Protein AF-A0A4Q3VZZ0-F1 (afdb_monomer_lite)

Structure (mmCIF, N/CA/C/O backbone):
data_AF-A0A4Q3VZZ0-F1
#
_entry.id   AF-A0A4Q3VZZ0-F1
#
loop_
_atom_site.group_PDB
_atom_site.id
_atom_site.type_symbol
_atom_site.label_atom_id
_atom_site.label_alt_id
_atom_site.label_comp_id
_atom_site.label_asym_id
_atom_site.label_entity_id
_atom_site.label_seq_id
_atom_site.pdbx_PDB_ins_code
_atom_site.Cartn_x
_atom_site.Cartn_y
_atom_site.Cartn_z
_atom_site.occupancy
_atom_site.B_iso_or_equiv
_atom_site.auth_seq_id
_atom_site.auth_comp_id
_atom_site.auth_asym_id
_atom_site.auth_atom_id
_atom_site.pdbx_PDB_model_num
ATOM 1 N N . MET A 1 1 ? -22.116 15.498 2.160 1.00 47.34 1 MET A N 1
ATOM 2 C CA . MET A 1 1 ? -20.832 15.117 1.532 1.00 47.34 1 MET A CA 1
ATOM 3 C C . MET A 1 1 ? -20.451 13.768 2.110 1.00 47.34 1 MET A C 1
ATOM 5 O O . MET A 1 1 ? -20.356 13.673 3.322 1.00 47.34 1 MET A O 1
ATOM 9 N N . THR A 1 2 ? -20.361 12.716 1.300 1.00 54.03 2 THR A N 1
ATOM 10 C CA . THR A 1 2 ? -19.944 11.386 1.773 1.00 54.03 2 THR A CA 1
ATOM 11 C C . THR A 1 2 ? -18.450 11.414 2.0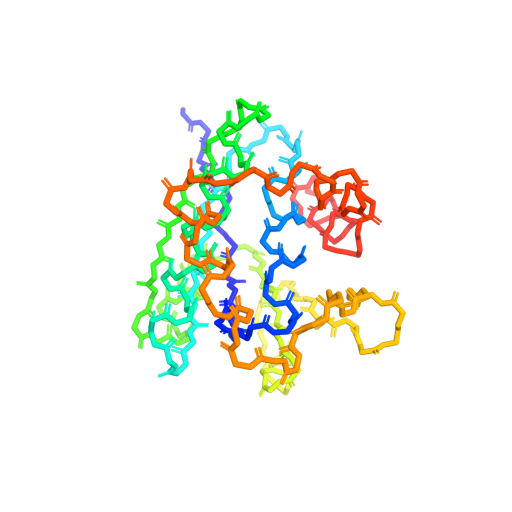77 1.00 54.03 2 THR A C 1
ATOM 13 O O . THR A 1 2 ? -17.652 11.689 1.181 1.00 54.03 2 THR A O 1
ATOM 16 N N . THR A 1 3 ? -18.081 11.187 3.333 1.00 73.56 3 THR A N 1
ATOM 17 C CA . THR A 1 3 ? -16.692 11.118 3.800 1.00 73.56 3 THR A CA 1
ATOM 18 C C . THR A 1 3 ? -15.964 9.963 3.105 1.00 73.56 3 THR A C 1
ATOM 20 O O . THR A 1 3 ? -16.547 8.892 2.928 1.00 73.56 3 THR A O 1
ATOM 23 N N . ALA A 1 4 ? -14.718 10.177 2.675 1.00 84.88 4 ALA A N 1
ATOM 24 C CA . ALA A 1 4 ? -13.894 9.119 2.092 1.00 84.88 4 ALA A CA 1
ATOM 25 C C . ALA A 1 4 ? -13.542 8.053 3.148 1.00 84.88 4 ALA A C 1
ATOM 27 O O . ALA A 1 4 ? -13.419 8.365 4.334 1.00 84.88 4 ALA A O 1
ATOM 28 N N . HIS A 1 5 ? -13.373 6.801 2.720 1.00 92.19 5 HIS A N 1
ATOM 29 C CA . HIS A 1 5 ? -12.835 5.742 3.570 1.00 92.19 5 HIS A CA 1
ATOM 30 C C . HIS A 1 5 ? -11.315 5.815 3.584 1.00 92.19 5 HIS A C 1
ATOM 32 O O . HIS A 1 5 ? -10.677 5.659 2.547 1.00 92.19 5 HIS A O 1
ATOM 38 N N . ARG A 1 6 ? -10.748 6.048 4.761 1.00 95.50 6 ARG A N 1
ATOM 39 C CA . ARG A 1 6 ? -9.322 6.025 5.028 1.00 95.50 6 ARG A CA 1
ATOM 40 C C . ARG A 1 6 ? -8.854 4.598 5.305 1.00 95.50 6 ARG A C 1
ATOM 42 O O . ARG A 1 6 ? -9.334 3.935 6.221 1.00 95.50 6 ARG A O 1
ATOM 49 N N . ILE A 1 7 ? -7.894 4.138 4.519 1.00 97.31 7 ILE A N 1
ATOM 50 C CA . ILE A 1 7 ? -7.237 2.842 4.669 1.00 97.31 7 ILE A CA 1
ATOM 51 C C . ILE A 1 7 ? -5.772 3.092 5.003 1.00 97.31 7 ILE A C 1
ATOM 53 O O . ILE A 1 7 ? -5.109 3.861 4.305 1.00 97.31 7 ILE A O 1
ATOM 57 N N . ALA A 1 8 ? -5.279 2.448 6.056 1.00 98.12 8 ALA A N 1
ATOM 58 C CA . ALA A 1 8 ? -3.862 2.444 6.393 1.00 98.12 8 ALA A CA 1
ATOM 59 C C . ALA A 1 8 ? -3.144 1.330 5.621 1.00 98.12 8 ALA A C 1
ATOM 61 O O . ALA A 1 8 ? -3.655 0.215 5.519 1.00 98.12 8 ALA A O 1
ATOM 62 N N . ILE A 1 9 ? -1.959 1.620 5.095 1.00 98.12 9 ILE A N 1
ATOM 63 C CA . ILE A 1 9 ? -1.092 0.660 4.414 1.00 98.12 9 ILE A CA 1
ATOM 64 C C . ILE A 1 9 ? 0.259 0.694 5.124 1.00 98.12 9 ILE A C 1
ATOM 66 O O . ILE A 1 9 ? 0.988 1.676 4.994 1.00 98.12 9 ILE A O 1
ATOM 70 N N . LEU A 1 10 ? 0.573 -0.345 5.898 1.00 97.75 10 LEU A N 1
ATOM 71 C CA . LEU A 1 10 ? 1.799 -0.429 6.700 1.00 97.75 10 LEU A CA 1
ATOM 72 C C . LEU A 1 10 ? 2.806 -1.364 6.027 1.00 97.75 10 LEU A C 1
ATOM 74 O O . LEU A 1 10 ? 2.479 -2.527 5.801 1.00 97.75 10 LEU A O 1
ATOM 78 N N . GLY A 1 11 ? 3.999 -0.850 5.717 1.00 95.94 11 GLY A N 1
ATOM 79 C CA . GLY A 1 11 ? 5.001 -1.530 4.881 1.00 95.94 11 GLY A CA 1
ATOM 80 C C . GLY A 1 11 ? 4.768 -1.334 3.384 1.00 95.94 11 GLY A C 1
ATOM 81 O O . GLY A 1 11 ? 5.193 -2.113 2.536 1.00 95.94 11 GLY A O 1
ATOM 82 N N . GLY A 1 12 ? 4.029 -0.279 3.036 1.00 93.69 12 GLY A N 1
ATOM 83 C CA . GLY A 1 12 ? 3.595 -0.023 1.669 1.00 93.69 12 GLY A CA 1
ATOM 84 C C . GLY A 1 12 ? 4.706 0.375 0.700 1.00 93.69 12 GLY A C 1
ATOM 85 O O . GLY A 1 12 ? 4.377 0.763 -0.414 1.00 93.69 12 GLY A O 1
ATOM 86 N N . GLY A 1 13 ? 5.976 0.352 1.109 1.00 92.88 13 GLY A N 1
ATOM 87 C CA . GLY A 1 13 ? 7.143 0.633 0.280 1.00 92.88 13 GLY A CA 1
ATOM 88 C C . GLY A 1 13 ? 7.907 -0.606 -0.181 1.00 92.88 13 GLY A C 1
ATOM 89 O O . GLY A 1 13 ? 8.899 -0.449 -0.897 1.00 92.88 13 GLY A O 1
ATOM 90 N N . ASP A 1 14 ? 7.453 -1.811 0.170 1.00 91.50 14 ASP A N 1
ATOM 91 C CA . ASP A 1 14 ? 8.020 -3.059 -0.342 1.00 91.50 14 ASP A CA 1
ATOM 92 C C . ASP A 1 14 ? 7.972 -3.082 -1.881 1.00 91.50 14 ASP A C 1
ATOM 94 O O . ASP A 1 14 ? 6.917 -2.946 -2.501 1.00 91.50 14 ASP A O 1
ATOM 98 N N . LEU A 1 15 ? 9.130 -3.230 -2.523 1.00 89.06 15 LEU A N 1
ATOM 99 C CA . LEU A 1 15 ? 9.232 -3.146 -3.982 1.00 89.06 15 LEU A CA 1
ATOM 100 C C . LEU A 1 15 ? 8.775 -4.426 -4.691 1.00 89.06 15 LEU A C 1
ATOM 102 O O . LEU A 1 15 ? 8.457 -4.368 -5.876 1.00 89.06 15 LEU A O 1
ATOM 106 N N . SER A 1 16 ? 8.735 -5.555 -3.989 1.00 86.00 16 SER A N 1
ATOM 107 C CA . SER A 1 16 ? 8.373 -6.860 -4.543 1.00 86.00 16 SER A CA 1
ATOM 108 C C . SER A 1 16 ? 6.860 -7.072 -4.527 1.00 86.00 16 SER A C 1
ATOM 110 O O . SER A 1 16 ? 6.279 -7.513 -5.518 1.00 86.00 16 SER A O 1
ATOM 112 N N . LEU A 1 17 ? 6.207 -6.725 -3.417 1.00 89.31 17 LEU A N 1
ATOM 113 C CA . LEU A 1 17 ? 4.769 -6.895 -3.194 1.00 89.31 17 LEU A CA 1
ATOM 114 C C . LEU A 1 17 ? 3.985 -5.601 -3.456 1.00 89.31 17 LEU A C 1
ATOM 116 O O . LEU A 1 17 ? 2.848 -5.639 -3.940 1.00 89.31 17 LEU A O 1
ATOM 120 N N . GLY A 1 18 ? 4.590 -4.447 -3.163 1.00 91.44 18 GLY A N 1
ATOM 121 C CA . GLY A 1 18 ? 3.955 -3.131 -3.232 1.00 91.44 18 GLY A CA 1
ATOM 122 C C . GLY A 1 18 ? 3.309 -2.801 -4.572 1.00 91.44 18 GLY A C 1
ATOM 123 O O . GLY A 1 18 ? 2.185 -2.300 -4.557 1.00 91.44 18 GLY A O 1
ATOM 124 N N . PRO A 1 19 ? 3.910 -3.125 -5.732 1.00 91.25 19 PRO A N 1
ATOM 125 C CA . PRO A 1 19 ? 3.291 -2.830 -7.019 1.00 91.25 19 PRO A CA 1
ATOM 126 C C . PRO A 1 19 ? 1.939 -3.536 -7.215 1.00 91.25 19 PRO A C 1
ATOM 128 O O . PRO A 1 19 ? 0.981 -2.921 -7.682 1.00 91.25 19 PRO A O 1
ATOM 131 N N . ALA A 1 20 ? 1.820 -4.808 -6.832 1.00 91.00 20 ALA A N 1
ATOM 132 C CA . ALA A 1 20 ? 0.574 -5.565 -6.976 1.00 91.00 20 ALA A CA 1
ATOM 133 C C . ALA A 1 20 ? -0.495 -5.130 -5.958 1.00 91.00 20 ALA A C 1
ATOM 135 O O . ALA A 1 20 ? -1.689 -5.067 -6.270 1.00 91.00 20 ALA A O 1
ATOM 136 N N . VAL A 1 21 ? -0.064 -4.744 -4.754 1.00 93.50 21 VAL A N 1
ATOM 137 C CA . VAL A 1 21 ? -0.921 -4.090 -3.755 1.00 93.50 21 VAL A CA 1
ATOM 138 C C . VAL A 1 21 ? -1.416 -2.743 -4.277 1.00 93.50 21 VAL A C 1
ATOM 140 O O . VAL A 1 21 ? -2.607 -2.454 -4.198 1.00 93.50 21 VAL A O 1
ATOM 143 N N . ALA A 1 22 ? -0.539 -1.941 -4.880 1.00 93.50 22 ALA A N 1
ATOM 144 C CA . ALA A 1 22 ? -0.888 -0.668 -5.495 1.00 93.50 22 ALA A CA 1
ATOM 145 C C . ALA A 1 22 ? -1.885 -0.854 -6.649 1.00 93.50 22 ALA A C 1
ATOM 147 O O . ALA A 1 22 ? -2.879 -0.132 -6.722 1.00 93.50 22 ALA A O 1
ATOM 148 N N . ALA A 1 23 ? -1.678 -1.852 -7.511 1.00 92.25 23 ALA A N 1
ATOM 149 C CA . ALA A 1 23 ? -2.620 -2.188 -8.574 1.00 92.25 23 ALA A CA 1
ATOM 150 C C . ALA A 1 23 ? -3.975 -2.644 -8.026 1.00 92.25 23 ALA A C 1
ATOM 152 O O . ALA A 1 23 ? -5.005 -2.174 -8.502 1.00 92.25 23 ALA A O 1
ATOM 153 N N . SE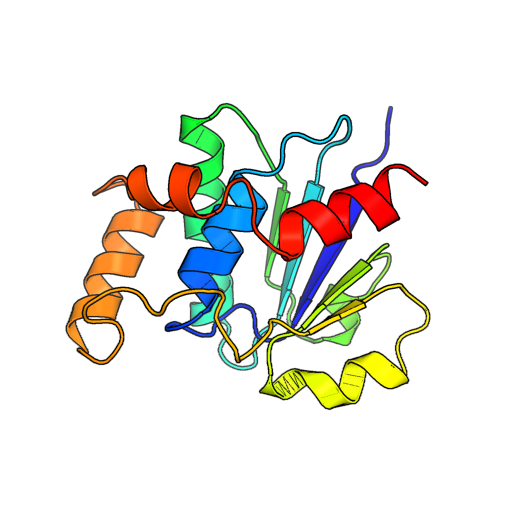R A 1 24 ? -3.982 -3.468 -6.974 1.00 93.00 24 SER A N 1
ATOM 154 C CA . SER A 1 24 ? -5.214 -3.826 -6.267 1.00 93.00 24 SER A CA 1
ATOM 155 C C . SER A 1 24 ? -5.933 -2.590 -5.753 1.00 93.00 24 SER A C 1
ATOM 157 O O . SER A 1 24 ? -7.106 -2.410 -6.038 1.00 93.00 24 SER A O 1
ATOM 159 N N . LEU A 1 25 ? -5.248 -1.710 -5.025 1.00 94.06 25 LEU A N 1
ATOM 160 C CA . LEU A 1 25 ? -5.850 -0.499 -4.469 1.00 94.06 25 LEU A CA 1
ATOM 161 C C . LEU A 1 25 ? -6.383 0.436 -5.559 1.00 94.06 25 LEU A C 1
ATOM 163 O O . LEU A 1 25 ? -7.464 1.002 -5.408 1.00 94.06 25 LEU A O 1
ATOM 167 N N . ALA A 1 26 ? -5.648 0.574 -6.664 1.00 91.94 26 ALA A N 1
ATOM 168 C CA . ALA A 1 26 ? -6.073 1.359 -7.812 1.00 91.94 26 ALA A CA 1
ATOM 169 C C . ALA A 1 26 ? -7.327 0.779 -8.475 1.00 91.94 26 ALA A C 1
ATOM 171 O O . ALA A 1 26 ? -8.204 1.551 -8.845 1.00 91.94 26 ALA A O 1
ATOM 172 N N . ALA A 1 27 ? -7.427 -0.550 -8.581 1.00 90.00 27 ALA A N 1
ATOM 173 C CA . ALA A 1 27 ? -8.543 -1.263 -9.200 1.00 90.00 27 ALA A CA 1
ATOM 174 C C . ALA A 1 27 ? -9.828 -1.295 -8.351 1.00 90.00 27 ALA A C 1
ATOM 176 O O . ALA A 1 27 ? -10.857 -1.759 -8.834 1.00 90.00 27 ALA A O 1
ATOM 177 N N . TYR A 1 28 ? -9.810 -0.811 -7.102 1.00 90.69 28 TYR A N 1
ATOM 178 C CA . TYR A 1 28 ? -10.996 -0.835 -6.243 1.00 90.69 28 TYR A CA 1
ATOM 179 C C . TYR A 1 28 ? -12.100 0.107 -6.749 1.00 90.69 28 TYR A C 1
ATOM 181 O O . TYR A 1 28 ? -11.927 1.325 -6.790 1.00 90.69 28 TYR A O 1
ATOM 189 N N . GLN A 1 29 ? -13.265 -0.462 -7.079 1.00 83.44 29 GLN A N 1
ATOM 190 C CA . GLN A 1 29 ? -14.435 0.254 -7.615 1.00 83.44 29 GLN A CA 1
ATOM 191 C C . GLN A 1 29 ? -15.613 0.334 -6.627 1.00 83.44 29 GLN A C 1
ATOM 193 O O . GLN A 1 29 ? -16.773 0.383 -7.035 1.00 83.44 29 GLN A O 1
ATOM 198 N N . GLY A 1 30 ? -15.345 0.333 -5.318 1.00 79.50 30 GLY A N 1
ATOM 199 C CA . GLY A 1 30 ? -16.400 0.520 -4.319 1.00 79.50 30 GLY A CA 1
ATOM 200 C C . GLY A 1 30 ? -17.140 1.859 -4.465 1.00 79.50 30 GLY A C 1
ATOM 201 O O . GLY A 1 30 ? -16.641 2.817 -5.052 1.00 79.50 30 GLY A O 1
ATOM 202 N N . GLU A 1 31 ? -18.339 1.951 -3.886 1.00 70.38 31 GLU A N 1
ATOM 203 C CA . GLU A 1 31 ? -19.238 3.112 -4.036 1.00 70.38 31 GLU A CA 1
ATOM 204 C C . GLU A 1 31 ? -18.680 4.424 -3.452 1.00 70.38 31 GLU A C 1
ATOM 206 O O . GLU A 1 31 ? -19.136 5.520 -3.790 1.00 70.38 31 GLU A O 1
ATOM 211 N N . ARG A 1 32 ? -17.701 4.327 -2.547 1.00 70.69 32 ARG A N 1
ATOM 212 C CA . ARG A 1 32 ? -17.133 5.453 -1.801 1.00 70.69 32 ARG A CA 1
ATOM 213 C C . ARG A 1 32 ? -15.666 5.663 -2.152 1.00 70.69 32 ARG A C 1
ATOM 215 O O . ARG A 1 32 ? -14.923 4.720 -2.401 1.00 70.69 32 ARG A O 1
ATOM 222 N N . ARG A 1 33 ? -15.244 6.929 -2.119 1.00 85.12 33 ARG A N 1
ATOM 223 C CA . ARG A 1 33 ? -13.854 7.325 -2.383 1.00 85.12 33 ARG A CA 1
ATOM 224 C C . ARG A 1 33 ? -12.922 6.778 -1.305 1.00 85.12 33 ARG A C 1
ATOM 226 O O . ARG A 1 33 ? -13.269 6.830 -0.126 1.00 85.12 33 ARG A O 1
ATOM 233 N N . LEU A 1 34 ? -11.741 6.324 -1.715 1.00 91.88 34 LEU A N 1
ATOM 234 C CA . LEU A 1 34 ? -10.679 5.911 -0.803 1.00 91.88 34 LEU A CA 1
ATOM 235 C C . LEU A 1 34 ? -9.698 7.053 -0.537 1.00 91.88 34 LEU A C 1
ATOM 237 O O . LEU A 1 34 ? -9.345 7.810 -1.443 1.00 91.88 34 LEU A O 1
ATOM 241 N N . GLN A 1 35 ? -9.228 7.115 0.700 1.00 95.31 35 GLN A N 1
ATOM 242 C CA . GLN A 1 35 ? -8.034 7.822 1.124 1.00 95.31 35 GLN A CA 1
ATOM 243 C C . GLN A 1 35 ? -7.032 6.771 1.610 1.00 95.31 35 GLN A C 1
ATOM 245 O O . GLN A 1 35 ? -7.337 5.973 2.486 1.00 95.31 35 GLN A O 1
ATOM 250 N N . LEU A 1 36 ? -5.851 6.724 1.015 1.00 97.06 36 LEU A N 1
ATOM 251 C CA . LEU A 1 36 ? -4.855 5.683 1.234 1.00 97.06 36 LEU A CA 1
ATOM 252 C C . LEU A 1 36 ? -3.656 6.300 1.950 1.00 97.06 36 LEU A C 1
ATOM 254 O O . LEU A 1 36 ? -2.964 7.144 1.377 1.00 97.06 36 LEU A O 1
ATOM 258 N N . ALA A 1 37 ? -3.435 5.906 3.200 1.00 97.88 37 ALA A N 1
ATOM 259 C CA . ALA A 1 37 ? -2.341 6.391 4.027 1.00 97.88 37 ALA A CA 1
ATOM 260 C C . ALA A 1 37 ? -1.218 5.354 4.073 1.00 97.88 37 ALA A C 1
ATOM 262 O O . ALA A 1 37 ? -1.326 4.339 4.757 1.00 97.88 37 ALA A O 1
ATOM 263 N N . PHE A 1 38 ? -0.157 5.604 3.308 1.00 98.12 38 PHE A N 1
ATOM 264 C CA . PHE A 1 38 ? 1.004 4.729 3.210 1.00 98.12 38 PHE A CA 1
ATOM 265 C C . PHE A 1 38 ? 2.027 5.080 4.281 1.00 98.12 38 PHE A C 1
ATOM 267 O O . PHE A 1 38 ? 2.472 6.221 4.357 1.00 98.12 38 PHE A O 1
ATOM 274 N N . TYR A 1 39 ? 2.455 4.088 5.048 1.00 97.88 39 TYR A N 1
ATOM 275 C CA . TYR A 1 39 ? 3.628 4.165 5.900 1.00 97.88 39 TYR A CA 1
ATOM 276 C C . TYR A 1 39 ? 4.619 3.072 5.512 1.00 97.88 39 TYR A C 1
ATOM 278 O O . TYR A 1 39 ? 4.235 1.927 5.271 1.00 97.88 39 TYR A O 1
ATOM 286 N N . ASP A 1 40 ? 5.894 3.439 5.490 1.00 96.88 40 ASP A N 1
ATOM 287 C CA . ASP A 1 40 ? 7.024 2.531 5.359 1.00 96.88 40 ASP A CA 1
ATOM 288 C C . ASP A 1 40 ? 8.246 3.167 6.048 1.00 96.88 40 ASP A C 1
ATOM 290 O O . ASP A 1 40 ? 8.406 4.392 5.959 1.00 96.88 40 ASP A O 1
ATOM 294 N N . PRO A 1 41 ? 9.119 2.396 6.727 1.00 94.62 41 PRO A N 1
ATOM 295 C CA . PRO A 1 41 ? 10.383 2.916 7.250 1.00 94.62 41 PRO A CA 1
ATOM 296 C C . PRO A 1 41 ? 11.267 3.568 6.174 1.00 94.62 41 PRO A C 1
ATOM 298 O O . PRO A 1 41 ? 12.045 4.471 6.484 1.00 94.62 41 PRO A O 1
ATOM 301 N N . ASN A 1 42 ? 11.143 3.131 4.917 1.00 91.50 42 ASN A N 1
ATOM 302 C CA . ASN A 1 42 ? 11.702 3.777 3.741 1.00 91.50 42 ASN A CA 1
ATOM 303 C C . ASN A 1 42 ? 10.643 4.680 3.062 1.00 91.50 42 ASN A C 1
ATOM 305 O O . ASN A 1 42 ? 9.841 4.201 2.249 1.00 91.50 42 ASN A O 1
ATOM 309 N N . PRO A 1 43 ? 10.650 6.002 3.317 1.00 89.06 43 PRO A N 1
ATOM 310 C CA . PRO A 1 43 ? 9.617 6.908 2.814 1.00 89.06 43 PRO A CA 1
ATOM 311 C C . PRO A 1 43 ? 9.582 7.011 1.282 1.00 89.06 43 PRO A C 1
ATOM 313 O O . PRO A 1 43 ? 8.519 7.275 0.714 1.00 89.06 43 PRO A O 1
ATOM 316 N N . ASP A 1 44 ? 10.706 6.765 0.599 1.00 91.94 44 ASP A N 1
ATOM 317 C CA . ASP A 1 44 ? 10.765 6.784 -0.865 1.00 91.94 44 ASP A CA 1
ATOM 318 C C . ASP A 1 44 ? 9.944 5.637 -1.468 1.00 91.94 44 ASP A C 1
ATOM 320 O O . ASP A 1 44 ? 9.246 5.828 -2.465 1.00 91.94 44 ASP A O 1
ATOM 324 N N . GLY A 1 45 ? 9.965 4.460 -0.830 1.00 92.88 45 GLY A N 1
ATOM 325 C CA . GLY A 1 45 ? 9.162 3.307 -1.237 1.00 92.88 45 GLY A CA 1
ATOM 326 C C . GLY A 1 45 ? 7.665 3.591 -1.116 1.00 92.88 45 GLY A C 1
ATOM 327 O O . GLY A 1 45 ? 6.915 3.404 -2.075 1.00 92.88 45 GLY A O 1
ATOM 328 N N . ALA A 1 46 ? 7.229 4.125 0.030 1.00 95.00 46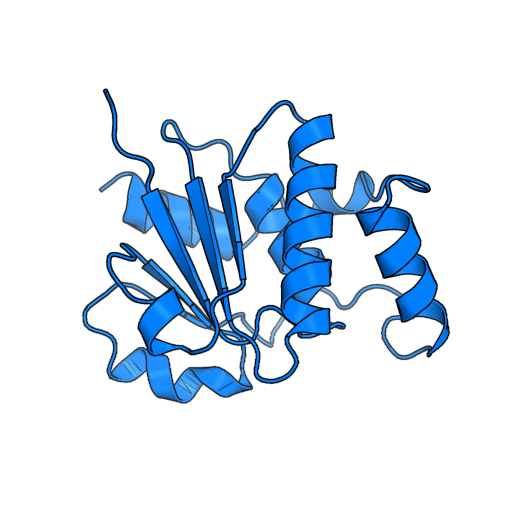 ALA A N 1
ATOM 329 C CA . ALA A 1 46 ? 5.834 4.520 0.239 1.00 95.00 46 ALA A CA 1
ATOM 330 C C . ALA A 1 46 ? 5.379 5.593 -0.768 1.00 95.00 46 ALA A C 1
ATOM 332 O O . ALA A 1 46 ? 4.286 5.508 -1.336 1.00 95.00 46 ALA A O 1
ATOM 333 N N . GLY A 1 47 ? 6.231 6.591 -1.032 1.00 94.25 47 GLY A N 1
ATOM 334 C CA . GLY A 1 47 ? 5.973 7.626 -2.034 1.00 94.25 47 GLY A CA 1
ATOM 335 C C . GLY A 1 47 ? 5.833 7.067 -3.449 1.00 94.25 47 GLY A C 1
ATOM 336 O O . GLY A 1 47 ? 4.929 7.477 -4.187 1.00 94.25 47 GLY A O 1
ATOM 337 N N . LEU A 1 48 ? 6.681 6.101 -3.804 1.00 94.50 48 LEU A N 1
ATOM 338 C CA . LEU A 1 48 ? 6.650 5.411 -5.087 1.00 94.50 48 LEU A CA 1
ATOM 339 C C . LEU A 1 48 ? 5.339 4.640 -5.278 1.00 94.50 48 LEU A C 1
ATOM 341 O O . LEU A 1 48 ? 4.661 4.852 -6.285 1.00 94.50 48 LEU A O 1
ATOM 345 N N . MET A 1 49 ? 4.926 3.826 -4.301 1.00 95.56 49 MET A N 1
ATOM 346 C CA . MET A 1 49 ? 3.675 3.060 -4.394 1.00 95.56 49 MET A CA 1
ATOM 347 C C . MET A 1 49 ? 2.445 3.963 -4.411 1.00 95.56 49 MET A C 1
ATOM 349 O O . MET A 1 49 ? 1.553 3.765 -5.237 1.00 95.56 49 MET A O 1
ATOM 353 N N . ALA A 1 50 ? 2.421 5.028 -3.603 1.00 94.69 50 ALA A N 1
ATOM 354 C CA . ALA A 1 50 ? 1.372 6.042 -3.683 1.00 94.69 50 ALA A CA 1
ATOM 355 C C . ALA A 1 50 ? 1.300 6.680 -5.086 1.00 94.69 50 ALA A C 1
ATOM 357 O O . ALA A 1 50 ? 0.211 6.927 -5.610 1.00 94.69 50 ALA A O 1
ATOM 358 N N . GLY A 1 51 ? 2.452 6.934 -5.717 1.00 93.06 51 GLY A N 1
ATOM 359 C CA . GLY A 1 51 ? 2.549 7.396 -7.103 1.00 93.06 51 GLY A CA 1
ATOM 360 C C . GLY A 1 51 ? 1.958 6.409 -8.103 1.00 93.06 51 GLY A C 1
ATOM 361 O O . GLY A 1 51 ? 1.104 6.796 -8.904 1.00 93.06 51 GLY A O 1
ATOM 362 N N . ILE A 1 52 ? 2.353 5.139 -8.012 1.00 93.44 52 ILE A N 1
ATOM 363 C CA . ILE A 1 52 ? 1.851 4.058 -8.869 1.00 93.44 52 ILE A CA 1
ATOM 364 C C . ILE A 1 52 ? 0.330 3.927 -8.738 1.00 93.44 52 ILE A C 1
ATOM 366 O O . ILE A 1 52 ? -0.352 3.910 -9.762 1.00 93.44 52 ILE A O 1
ATOM 370 N N . VAL A 1 53 ? -0.225 3.939 -7.518 1.00 94.62 53 VAL A N 1
ATOM 371 C CA . VAL A 1 53 ? -1.685 3.914 -7.310 1.00 94.62 53 VAL A CA 1
ATOM 372 C C . VAL A 1 53 ? -2.365 5.061 -8.049 1.00 94.62 53 VAL A C 1
ATOM 374 O O . VAL A 1 53 ? -3.324 4.833 -8.783 1.00 94.62 53 VAL A O 1
ATOM 377 N N . ARG A 1 54 ? -1.879 6.301 -7.886 1.00 91.75 54 ARG A N 1
ATOM 378 C CA . ARG A 1 54 ? -2.483 7.470 -8.549 1.00 91.75 54 ARG A CA 1
ATOM 379 C C . ARG A 1 54 ? -2.456 7.339 -10.070 1.00 91.75 54 ARG A C 1
ATOM 381 O O . ARG A 1 54 ? -3.429 7.714 -10.722 1.00 91.75 54 ARG A O 1
ATOM 388 N N . LYS A 1 55 ? -1.357 6.829 -10.634 1.00 91.00 55 LYS A N 1
ATOM 389 C CA . LYS A 1 55 ? -1.214 6.632 -12.082 1.00 91.00 55 LYS A CA 1
ATOM 390 C C . LYS A 1 55 ? -2.139 5.540 -12.596 1.00 91.00 55 LYS A C 1
ATOM 392 O O . LYS A 1 55 ? -2.894 5.788 -13.528 1.00 91.00 55 LYS A O 1
ATOM 397 N N . LEU A 1 56 ? -2.152 4.381 -11.949 1.00 90.44 56 LEU A N 1
ATOM 398 C CA . LEU A 1 56 ? -3.041 3.278 -12.303 1.00 90.44 56 LEU A CA 1
ATOM 399 C C . LEU A 1 56 ? -4.521 3.668 -12.188 1.00 90.44 56 LEU A C 1
ATOM 401 O O . LEU A 1 56 ? -5.295 3.443 -13.116 1.00 90.44 56 LEU A O 1
ATOM 405 N N . ALA A 1 57 ? -4.905 4.336 -11.098 1.00 89.25 57 ALA A N 1
ATOM 406 C CA . ALA A 1 57 ? -6.276 4.787 -10.881 1.00 89.25 57 ALA A CA 1
ATOM 407 C C . ALA A 1 57 ? -6.723 5.827 -11.925 1.00 89.25 57 ALA A C 1
ATOM 409 O O . ALA A 1 57 ? -7.877 5.809 -12.359 1.00 89.25 57 ALA A O 1
ATOM 410 N N . TYR A 1 58 ? -5.810 6.696 -12.383 1.00 87.88 58 TYR A N 1
ATOM 411 C CA . TYR A 1 58 ? -6.092 7.663 -13.447 1.00 87.88 58 TYR A CA 1
ATOM 412 C C . TYR A 1 58 ? -6.575 6.980 -14.735 1.00 87.88 58 TYR A C 1
ATOM 414 O O . TYR A 1 58 ? -7.560 7.439 -15.320 1.00 87.88 58 TYR A O 1
ATOM 422 N N . PHE A 1 59 ? -5.954 5.865 -15.137 1.00 82.50 59 PHE A N 1
ATOM 423 C CA . PHE A 1 59 ? -6.329 5.130 -16.354 1.00 82.50 59 PHE A CA 1
ATOM 424 C C . PHE A 1 59 ? -7.749 4.572 -16.303 1.00 82.50 59 PHE A C 1
ATOM 426 O O . PHE A 1 59 ? -8.483 4.650 -17.288 1.00 82.50 59 PHE A O 1
ATOM 433 N N . ILE A 1 60 ? -8.177 4.096 -15.135 1.00 84.56 60 ILE A N 1
ATOM 434 C CA . ILE A 1 60 ? -9.529 3.561 -14.925 1.00 84.56 60 ILE A CA 1
ATOM 435 C C . ILE A 1 60 ? -10.518 4.609 -14.400 1.00 84.56 60 ILE A C 1
ATOM 437 O O . ILE A 1 60 ? -11.635 4.281 -14.009 1.00 84.56 60 ILE A O 1
ATOM 441 N N . ARG A 1 61 ? -10.130 5.892 -14.422 1.00 85.44 61 ARG A N 1
ATOM 442 C CA . ARG A 1 61 ? -10.953 7.048 -14.027 1.00 85.44 61 ARG A CA 1
ATOM 443 C C . ARG A 1 61 ? -11.428 7.023 -12.568 1.00 85.44 61 ARG A C 1
ATOM 445 O O . ARG A 1 61 ? -12.413 7.683 -12.233 1.00 85.44 61 ARG A O 1
ATOM 452 N N . VAL A 1 62 ? -10.684 6.353 -11.693 1.00 84.00 62 VAL A N 1
ATOM 453 C CA . VAL A 1 62 ? -10.843 6.424 -10.234 1.00 84.00 62 VAL A CA 1
ATOM 454 C C . VAL A 1 62 ? -9.829 7.430 -9.676 1.00 84.00 62 VAL A C 1
ATOM 456 O O . VAL A 1 62 ? -8.766 7.661 -10.249 1.00 84.00 62 VAL A O 1
ATOM 459 N N . ARG A 1 63 ? -10.166 8.109 -8.576 1.00 82.69 63 ARG A N 1
ATOM 460 C CA . ARG A 1 63 ? -9.276 9.094 -7.939 1.00 82.69 63 ARG A CA 1
ATOM 461 C C . ARG A 1 63 ? -9.210 8.861 -6.432 1.00 82.69 63 ARG A C 1
ATOM 463 O O . ARG A 1 63 ? -9.899 9.574 -5.699 1.00 82.69 63 ARG A O 1
ATOM 470 N N . PRO A 1 64 ? -8.440 7.859 -5.970 1.00 90.06 64 PRO A N 1
ATOM 471 C CA . PRO A 1 64 ? -8.132 7.754 -4.558 1.00 90.06 64 PRO A CA 1
ATOM 472 C C . PRO A 1 64 ? -7.261 8.944 -4.148 1.00 90.06 64 PRO A C 1
ATOM 474 O O . PRO A 1 64 ? -6.401 9.405 -4.904 1.00 90.06 64 PRO A O 1
ATOM 477 N N . GLU A 1 65 ? -7.479 9.437 -2.939 1.00 93.50 65 GLU A N 1
ATOM 478 C CA . GLU A 1 65 ? -6.512 10.306 -2.284 1.00 93.50 65 GLU A CA 1
ATOM 479 C C . GLU A 1 65 ? -5.397 9.427 -1.728 1.00 93.50 65 GLU A C 1
ATOM 481 O O . GLU A 1 65 ? -5.662 8.370 -1.168 1.00 93.50 65 GLU A O 1
ATOM 486 N N . THR A 1 66 ? -4.146 9.835 -1.883 1.00 94.94 66 THR A N 1
ATOM 487 C CA . THR A 1 66 ? -3.000 9.087 -1.352 1.00 94.94 66 THR A CA 1
ATOM 488 C C . THR A 1 66 ? -2.137 10.024 -0.530 1.00 94.94 66 THR A C 1
ATOM 490 O O . THR A 1 66 ? -1.850 11.132 -0.990 1.00 94.94 66 THR A O 1
ATOM 493 N N . MET A 1 67 ? -1.665 9.566 0.619 1.00 96.06 67 MET A N 1
ATOM 494 C CA . MET A 1 67 ? -0.728 10.287 1.474 1.00 96.06 67 MET A CA 1
ATOM 495 C C . MET A 1 67 ? 0.389 9.357 1.937 1.00 96.06 67 MET A C 1
ATOM 497 O O . MET A 1 67 ? 0.190 8.147 2.026 1.00 96.06 67 MET A O 1
ATOM 501 N N . VAL A 1 68 ? 1.551 9.941 2.219 1.00 97.38 68 VAL A N 1
ATOM 502 C CA . VAL A 1 68 ? 2.681 9.252 2.845 1.00 97.38 68 VAL A CA 1
ATOM 503 C C . VAL A 1 68 ? 2.775 9.754 4.279 1.00 97.38 68 VAL A C 1
ATOM 505 O O . VAL A 1 68 ? 2.990 10.945 4.505 1.00 97.38 68 VAL A O 1
ATOM 508 N N . SER A 1 69 ? 2.565 8.853 5.224 1.00 97.62 69 SER A N 1
ATOM 509 C CA . SER A 1 69 ? 2.628 9.093 6.659 1.00 97.62 69 SER A CA 1
ATOM 510 C C . SER A 1 69 ? 4.059 8.932 7.167 1.00 97.62 69 SER A C 1
ATOM 512 O O . SER A 1 69 ? 4.836 8.130 6.650 1.00 97.62 69 SER A O 1
ATOM 514 N N . LYS A 1 70 ? 4.416 9.692 8.203 1.00 96.50 70 LYS A N 1
ATOM 515 C CA . LYS A 1 70 ? 5.747 9.680 8.830 1.00 96.50 70 LYS A CA 1
ATOM 516 C C . LYS A 1 70 ? 5.895 8.564 9.859 1.00 96.50 70 LYS A C 1
ATOM 518 O O . LYS A 1 70 ? 7.016 8.225 10.230 1.00 96.50 70 LYS A O 1
ATOM 523 N N . SER A 1 71 ? 4.778 8.015 10.330 1.00 96.88 71 SER A N 1
ATOM 524 C CA . SER A 1 71 ? 4.740 6.897 11.267 1.00 96.88 71 SER A CA 1
ATOM 525 C C . SER A 1 71 ? 3.543 5.978 11.001 1.00 96.88 71 SER A C 1
ATOM 527 O O . SER A 1 71 ? 2.595 6.357 10.302 1.00 96.88 71 SER A O 1
ATOM 529 N N . ALA A 1 72 ? 3.579 4.769 11.567 1.00 96.69 72 ALA A N 1
ATOM 530 C CA . ALA A 1 72 ? 2.464 3.827 11.491 1.00 96.69 72 ALA A CA 1
ATOM 531 C C . ALA A 1 72 ? 1.216 4.383 12.193 1.00 96.69 72 ALA A C 1
ATOM 533 O O . ALA A 1 72 ? 0.102 4.233 11.697 1.00 96.69 72 ALA A O 1
ATOM 534 N N . GLU A 1 73 ? 1.402 5.075 13.318 1.00 96.44 73 GLU A N 1
ATOM 535 C CA . GLU A 1 73 ? 0.330 5.708 14.087 1.00 96.44 73 GLU A CA 1
ATOM 536 C C . GLU A 1 73 ? -0.383 6.785 13.263 1.00 96.44 73 GLU A C 1
ATOM 538 O O . GLU A 1 73 ? -1.611 6.818 13.233 1.00 96.44 73 GLU A O 1
ATOM 543 N N . GLU A 1 74 ? 0.371 7.618 12.536 1.00 97.06 74 GLU A N 1
ATOM 544 C CA . GLU A 1 74 ? -0.202 8.622 11.633 1.00 97.06 74 GLU A CA 1
ATOM 545 C C . GLU A 1 74 ? -0.979 7.967 10.482 1.00 97.06 74 GLU A C 1
ATOM 547 O O . GLU A 1 74 ? -2.042 8.456 10.095 1.00 97.06 74 GLU A O 1
ATOM 552 N N . ALA A 1 75 ? -0.495 6.849 9.931 1.00 97.31 75 ALA A N 1
ATOM 553 C CA . ALA A 1 75 ? -1.230 6.124 8.893 1.00 97.31 75 ALA A CA 1
ATOM 554 C C . ALA A 1 75 ? -2.560 5.558 9.419 1.00 97.31 75 ALA A C 1
ATOM 556 O O . ALA A 1 75 ? -3.575 5.623 8.721 1.00 97.31 75 ALA A O 1
ATOM 557 N N . LEU A 1 76 ? -2.558 5.050 10.655 1.00 97.12 76 LEU A N 1
ATOM 558 C CA . LEU A 1 76 ? -3.713 4.456 11.332 1.00 97.12 76 LEU A CA 1
ATOM 559 C C . LEU A 1 76 ? -4.734 5.486 11.838 1.00 97.12 76 LEU A C 1
ATOM 561 O O . LEU A 1 76 ? -5.888 5.124 12.073 1.00 97.12 76 LEU A O 1
ATOM 565 N N . GLU A 1 77 ? -4.352 6.752 12.008 1.00 96.00 77 GLU A N 1
ATOM 566 C CA . GLU A 1 77 ? -5.233 7.784 12.555 1.00 96.00 77 GLU A CA 1
ATOM 567 C C . GLU A 1 77 ? -6.513 7.949 11.715 1.00 96.00 77 GLU A C 1
ATOM 569 O O . GLU A 1 77 ? -6.492 8.416 10.578 1.00 96.00 77 GLU A O 1
ATOM 574 N N . GLY A 1 78 ? -7.662 7.562 12.277 1.00 94.50 78 GLY A N 1
ATOM 575 C CA . GLY A 1 78 ? -8.954 7.621 11.586 1.00 94.50 78 GLY A CA 1
ATOM 576 C C . GLY A 1 78 ? -9.115 6.616 10.438 1.00 94.50 78 GLY A C 1
ATOM 577 O O . GLY A 1 78 ? -10.075 6.733 9.676 1.00 94.50 78 GLY A O 1
ATOM 578 N N . ALA A 1 79 ? -8.202 5.650 10.295 1.00 96.56 79 ALA A N 1
ATOM 579 C CA . ALA A 1 79 ? -8.344 4.563 9.336 1.00 96.56 79 ALA A CA 1
ATOM 580 C C . ALA A 1 79 ? -9.502 3.637 9.737 1.00 96.56 79 ALA A C 1
ATOM 582 O O . ALA A 1 79 ? -9.643 3.272 10.902 1.00 96.56 79 ALA A O 1
ATOM 583 N N . GLN A 1 80 ? -10.329 3.234 8.772 1.00 95.88 80 GLN A N 1
ATOM 584 C CA . GLN A 1 80 ? -11.383 2.238 8.992 1.00 95.88 80 GLN A CA 1
ATOM 585 C C . GLN A 1 80 ? -10.892 0.802 8.797 1.00 95.88 80 GLN A C 1
ATOM 587 O O . GLN A 1 80 ? -11.535 -0.127 9.279 1.00 95.88 80 GLN A O 1
ATOM 592 N N . ALA A 1 81 ? -9.780 0.609 8.090 1.00 96.75 81 ALA A N 1
ATOM 593 C CA . ALA A 1 81 ? -9.141 -0.689 7.932 1.00 96.75 81 ALA A CA 1
ATOM 594 C C . ALA A 1 81 ? -7.639 -0.535 7.661 1.00 96.75 81 ALA A C 1
ATOM 596 O O . ALA A 1 81 ? -7.187 0.533 7.234 1.00 96.75 81 ALA A O 1
ATOM 597 N N . ALA A 1 82 ? -6.883 -1.610 7.881 1.00 97.88 82 ALA A N 1
ATOM 598 C CA . ALA A 1 82 ? -5.450 -1.663 7.616 1.00 97.88 82 ALA A CA 1
ATOM 599 C C . ALA A 1 82 ? -5.064 -2.816 6.677 1.00 97.88 82 ALA A C 1
ATOM 601 O O . ALA A 1 82 ? -5.572 -3.933 6.779 1.00 97.88 82 ALA A O 1
ATOM 602 N N . ILE A 1 83 ? -4.125 -2.546 5.779 1.00 97.44 83 ILE A N 1
ATOM 603 C CA . ILE A 1 83 ? -3.434 -3.539 4.958 1.00 97.44 83 ILE A CA 1
ATOM 604 C C . ILE A 1 83 ? -1.996 -3.589 5.455 1.00 97.44 83 ILE A C 1
ATOM 606 O O . ILE A 1 83 ? -1.318 -2.562 5.515 1.00 97.44 83 ILE A O 1
ATOM 610 N N . LEU A 1 84 ? -1.555 -4.777 5.846 1.00 97.12 84 LEU A N 1
ATOM 611 C C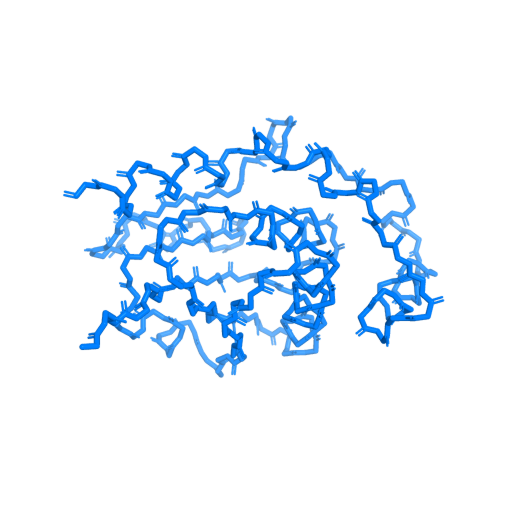A . LEU A 1 84 ? -0.281 -5.002 6.508 1.00 97.12 84 LEU A CA 1
ATOM 612 C C . LEU A 1 84 ? 0.614 -5.834 5.601 1.00 97.12 84 LEU A C 1
ATOM 614 O O . LEU A 1 84 ? 0.223 -6.913 5.149 1.00 97.12 84 LEU A O 1
ATOM 618 N N . PHE A 1 85 ? 1.819 -5.345 5.358 1.00 94.69 85 PHE A N 1
ATOM 619 C CA . PHE A 1 85 ? 2.876 -6.150 4.767 1.00 94.69 85 PHE A CA 1
ATOM 620 C C . PHE A 1 85 ? 3.472 -7.086 5.830 1.00 94.69 85 PHE A C 1
ATOM 622 O O . PHE A 1 85 ? 3.242 -6.876 7.028 1.00 94.69 85 PHE A O 1
ATOM 629 N N . PRO A 1 86 ? 4.162 -8.169 5.427 1.00 93.06 86 PRO A N 1
ATOM 630 C CA . PRO A 1 86 ? 4.568 -9.229 6.349 1.00 93.06 86 PRO A CA 1
ATOM 631 C C . PRO A 1 86 ? 5.376 -8.757 7.564 1.00 93.06 86 PRO A C 1
ATOM 633 O O . PRO A 1 86 ? 5.194 -9.269 8.666 1.00 93.06 86 PRO A O 1
ATOM 636 N N . GLU A 1 87 ? 6.225 -7.750 7.399 1.00 92.94 87 GLU A N 1
ATOM 637 C CA . GLU A 1 87 ? 7.017 -7.151 8.471 1.00 92.94 87 GLU A CA 1
ATOM 638 C C . GLU A 1 87 ? 6.164 -6.409 9.518 1.00 92.94 87 GLU A C 1
ATOM 640 O O . GLU A 1 87 ? 6.598 -6.246 10.657 1.00 92.94 87 GLU A O 1
ATOM 645 N N . PHE A 1 88 ? 4.926 -6.040 9.172 1.00 94.75 88 PHE A N 1
ATOM 646 C CA . PHE A 1 88 ? 3.925 -5.452 10.069 1.00 94.75 88 PHE A CA 1
ATOM 647 C C . PHE A 1 88 ? 2.848 -6.452 10.519 1.00 94.75 88 PHE A C 1
ATOM 649 O O . PHE A 1 88 ? 1.893 -6.061 11.192 1.00 94.75 88 PHE A O 1
ATOM 656 N N . ALA A 1 89 ? 2.977 -7.744 10.198 1.00 92.88 89 ALA A N 1
ATOM 657 C CA . ALA A 1 89 ? 1.953 -8.744 10.514 1.00 92.88 89 ALA A CA 1
ATOM 658 C C . ALA A 1 89 ? 1.622 -8.808 12.016 1.00 92.88 89 ALA A C 1
ATOM 660 O O . ALA A 1 89 ? 0.450 -8.854 12.389 1.00 92.88 89 ALA A O 1
ATOM 661 N N . ALA A 1 90 ? 2.644 -8.725 12.875 1.00 91.81 90 ALA A N 1
ATOM 662 C CA . ALA A 1 90 ? 2.481 -8.746 14.330 1.00 91.81 90 ALA A CA 1
ATOM 663 C C . ALA A 1 90 ? 1.654 -7.563 14.864 1.00 91.81 90 ALA A C 1
ATOM 665 O O . ALA A 1 90 ? 1.025 -7.672 15.913 1.00 91.81 90 ALA A O 1
ATOM 666 N N . SER A 1 91 ? 1.618 -6.436 14.144 1.00 89.94 91 SER A N 1
ATOM 667 C CA . SER A 1 91 ? 0.799 -5.287 14.533 1.00 89.94 91 SER A CA 1
ATOM 668 C C . SER A 1 91 ? -0.697 -5.586 14.423 1.00 89.94 91 SER A C 1
ATOM 670 O O . SER A 1 91 ? -1.471 -5.036 15.199 1.00 89.94 91 SER A O 1
ATOM 672 N N . GLY A 1 92 ? -1.107 -6.471 13.506 1.00 87.38 92 GLY A N 1
ATOM 673 C CA . GLY A 1 92 ? -2.515 -6.744 13.207 1.00 87.38 92 GLY A CA 1
ATOM 674 C C . GLY A 1 92 ? -3.326 -7.283 14.385 1.00 87.38 92 GLY A C 1
ATOM 675 O O . GLY A 1 92 ? -4.488 -6.918 14.531 1.00 87.38 92 GLY A O 1
ATOM 676 N N . GLU A 1 93 ? -2.720 -8.082 15.268 1.00 87.62 93 GLU A N 1
ATOM 677 C CA . GLU A 1 93 ? -3.407 -8.652 16.440 1.00 87.62 93 GLU A CA 1
ATOM 678 C C . GLU A 1 93 ? -3.835 -7.590 17.465 1.00 87.62 93 GLU A C 1
ATOM 680 O O . GLU A 1 93 ? -4.773 -7.805 18.232 1.00 87.62 93 GLU A O 1
ATOM 685 N N . ALA A 1 94 ? -3.158 -6.440 17.472 1.00 90.06 94 ALA A N 1
ATOM 686 C CA . ALA A 1 94 ? -3.394 -5.357 18.420 1.00 90.06 94 ALA A CA 1
ATOM 687 C C . ALA A 1 94 ? -4.243 -4.211 17.844 1.00 90.06 94 ALA A C 1
ATOM 689 O O . ALA A 1 94 ? -4.591 -3.283 18.579 1.00 90.06 94 ALA A O 1
ATOM 690 N N . LEU A 1 95 ? -4.565 -4.232 16.544 1.00 92.31 95 LEU A N 1
ATOM 691 C CA . LEU A 1 95 ? -5.294 -3.134 15.916 1.00 92.31 95 LEU A CA 1
ATOM 692 C C . LEU A 1 95 ? -6.780 -3.154 16.314 1.00 92.31 95 LEU A C 1
ATOM 694 O O . LEU A 1 95 ? -7.449 -4.175 16.166 1.00 92.31 95 LEU A O 1
ATOM 698 N N . PRO A 1 96 ? -7.356 -2.010 16.732 1.00 92.88 96 PRO A N 1
ATOM 699 C CA . PRO A 1 96 ? -8.784 -1.900 17.039 1.00 92.88 96 PRO A CA 1
ATOM 700 C C . PRO A 1 96 ? -9.659 -1.791 15.775 1.00 92.88 96 PRO A C 1
ATOM 702 O O . PRO A 1 96 ? -10.837 -1.445 15.864 1.00 92.88 96 PRO A O 1
ATOM 705 N N . ILE A 1 97 ? -9.083 -2.037 14.597 1.00 95.38 97 ILE A N 1
ATOM 706 C CA . ILE A 1 97 ? -9.732 -1.936 13.290 1.00 95.38 97 ILE A CA 1
ATOM 707 C C . ILE A 1 97 ? -9.489 -3.221 12.495 1.00 95.38 97 ILE A C 1
ATOM 709 O O . ILE A 1 97 ? -8.464 -3.874 12.697 1.00 95.38 97 ILE A O 1
ATOM 713 N N . PRO A 1 98 ? -10.389 -3.587 11.566 1.00 97.12 98 PRO A N 1
ATOM 714 C CA . PRO A 1 98 ? -10.158 -4.714 10.677 1.00 97.12 98 PRO A CA 1
ATOM 715 C C . PRO A 1 98 ? -8.833 -4.572 9.927 1.00 97.12 98 PRO A C 1
ATOM 717 O O . PRO A 1 98 ? -8.554 -3.527 9.334 1.00 97.12 98 PRO A O 1
ATOM 720 N N . SER A 1 99 ? -8.051 -5.645 9.890 1.00 96.88 99 SER A N 1
ATOM 721 C CA . SER A 1 99 ? -6.816 -5.696 9.116 1.00 96.88 99 SER A CA 1
ATOM 722 C C . SER A 1 99 ? -6.702 -6.966 8.283 1.00 96.88 99 SER A C 1
ATOM 724 O O . SER A 1 99 ? -7.277 -8.003 8.620 1.00 96.88 99 SER A O 1
ATOM 726 N N . ILE A 1 100 ? -5.928 -6.884 7.205 1.00 95.62 100 ILE A N 1
ATOM 727 C CA . ILE A 1 100 ? -5.462 -8.033 6.429 1.00 95.62 100 ILE A CA 1
ATOM 728 C C . ILE A 1 100 ? -3.940 -7.983 6.333 1.00 95.62 100 ILE A C 1
ATOM 730 O O . ILE A 1 100 ? -3.373 -6.930 6.048 1.00 95.62 100 ILE A O 1
ATOM 734 N N . VAL A 1 101 ? -3.289 -9.120 6.565 1.00 95.44 101 VAL A N 1
ATOM 735 C CA . VAL A 1 101 ? -1.876 -9.309 6.225 1.00 95.44 101 VAL A CA 1
ATOM 736 C C . VAL A 1 101 ? -1.817 -9.823 4.794 1.00 95.44 101 VAL A C 1
ATOM 738 O O . VAL A 1 101 ? -2.569 -10.736 4.446 1.00 95.44 101 VAL A O 1
ATOM 741 N N . ILE A 1 102 ? -0.966 -9.228 3.960 1.00 90.69 102 ILE A N 1
ATOM 742 C CA . ILE A 1 102 ? -0.773 -9.689 2.585 1.00 90.69 102 ILE A CA 1
ATOM 743 C C . ILE A 1 102 ? -0.290 -11.145 2.637 1.00 90.69 102 ILE A C 1
ATOM 745 O O . ILE A 1 102 ? 0.726 -11.414 3.288 1.00 90.69 102 ILE A O 1
ATOM 749 N N . PRO A 1 103 ? -1.021 -12.088 2.011 1.00 78.19 103 PRO A N 1
ATOM 750 C CA . PRO A 1 103 ? -0.634 -13.487 2.048 1.00 78.19 103 PRO A CA 1
ATOM 751 C C . PRO A 1 103 ? 0.745 -13.666 1.408 1.00 78.19 103 PRO A C 1
ATOM 753 O O . PRO A 1 103 ? 1.099 -12.987 0.451 1.00 78.19 103 PRO A O 1
ATOM 756 N N . GLN A 1 104 ? 1.554 -14.568 1.958 1.00 70.25 104 GLN A N 1
ATOM 757 C CA . GLN A 1 104 ? 2.821 -14.953 1.326 1.00 70.25 104 GLN A CA 1
ATOM 758 C C . GLN A 1 104 ? 2.639 -16.146 0.378 1.00 70.25 104 GLN A C 1
ATOM 760 O O . GLN A 1 104 ? 3.521 -16.447 -0.425 1.00 70.25 104 GLN A O 1
ATOM 765 N N . ASP A 1 105 ? 1.489 -16.818 0.444 1.00 73.56 105 ASP A N 1
ATOM 766 C CA . ASP A 1 105 ? 1.137 -17.986 -0.346 1.00 73.56 105 ASP A CA 1
ATOM 767 C C . ASP A 1 105 ? 0.147 -17.636 -1.468 1.00 73.56 105 ASP A C 1
ATOM 769 O O . ASP A 1 105 ? -1.068 -17.582 -1.305 1.00 73.56 105 ASP A O 1
ATOM 773 N N . GLY A 1 106 ? 0.689 -17.429 -2.669 1.00 68.56 106 GLY A N 1
ATOM 774 C CA . GLY A 1 106 ? -0.094 -17.416 -3.908 1.00 68.56 106 GLY A CA 1
ATOM 775 C C . GLY A 1 106 ? -0.643 -16.059 -4.355 1.00 68.56 106 GLY A C 1
ATOM 776 O O . GLY A 1 106 ? -1.118 -15.968 -5.487 1.00 68.56 106 GLY A O 1
ATOM 777 N N . TRP A 1 107 ? -0.545 -14.997 -3.548 1.00 81.88 107 TRP A N 1
ATOM 778 C CA . TRP A 1 107 ? -0.828 -13.629 -3.998 1.00 81.88 107 TRP A CA 1
ATOM 779 C C . TRP A 1 107 ? -0.138 -12.567 -3.116 1.00 81.88 107 TRP A C 1
ATOM 781 O O . TRP A 1 107 ? -0.260 -12.666 -1.906 1.00 81.88 107 TRP A O 1
ATOM 791 N N . PRO A 1 108 ? 0.474 -11.507 -3.674 1.00 77.56 108 PRO A N 1
ATOM 792 C CA . PRO A 1 108 ? 0.639 -11.270 -5.100 1.00 77.56 108 PRO A CA 1
ATOM 793 C C . PRO A 1 108 ? 1.681 -12.213 -5.700 1.00 77.56 108 PRO A C 1
ATOM 795 O 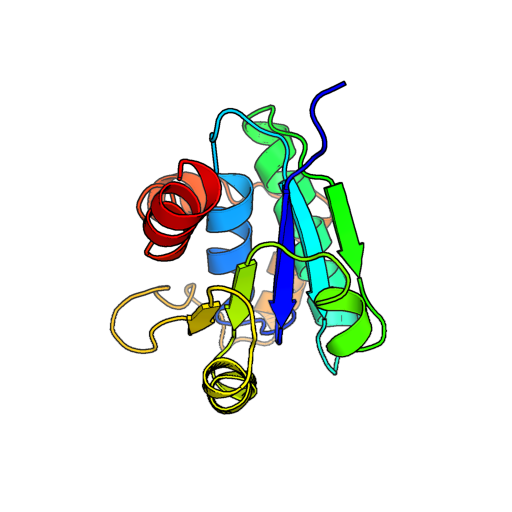O . PRO A 1 108 ? 2.623 -12.629 -5.033 1.00 77.56 108 PRO A O 1
ATOM 798 N N . THR A 1 109 ? 1.513 -12.560 -6.977 1.00 73.62 109 THR A N 1
ATOM 799 C CA . THR A 1 109 ? 2.613 -13.192 -7.716 1.00 73.62 109 THR A CA 1
ATOM 800 C C . THR A 1 109 ? 3.713 -12.139 -7.860 1.00 73.62 109 THR A C 1
ATOM 802 O O . THR A 1 109 ? 3.409 -11.058 -8.374 1.00 73.62 109 THR A O 1
ATOM 805 N N . PRO A 1 110 ? 4.952 -12.394 -7.394 1.00 70.25 110 PRO A N 1
ATOM 806 C CA . PRO A 1 110 ? 6.047 -11.452 -7.581 1.00 70.25 110 PRO A CA 1
ATOM 807 C C . PRO A 1 110 ? 6.188 -11.098 -9.060 1.00 70.25 110 PRO A C 1
ATOM 809 O O . PRO A 1 110 ? 6.104 -11.974 -9.927 1.00 70.25 110 PRO A O 1
ATOM 812 N N . LEU A 1 111 ? 6.372 -9.813 -9.355 1.00 76.81 111 LEU A N 1
ATOM 813 C CA . LEU A 1 111 ? 6.510 -9.375 -10.737 1.00 76.81 111 LEU A CA 1
ATOM 814 C C . LEU A 1 111 ? 7.817 -9.917 -11.330 1.00 76.81 111 LEU A C 1
ATOM 816 O O . LEU A 1 111 ? 8.850 -9.889 -10.655 1.00 76.81 111 LEU A O 1
ATOM 820 N N . PRO A 1 112 ? 7.814 -10.383 -12.591 1.00 74.38 112 PRO A N 1
ATOM 821 C CA . PRO A 1 112 ? 9.032 -10.837 -13.244 1.00 74.38 112 PRO A CA 1
ATOM 822 C C . PRO A 1 112 ? 10.128 -9.769 -13.176 1.00 74.38 112 PRO A C 1
ATOM 824 O O . PRO A 1 112 ? 9.925 -8.631 -13.594 1.00 74.38 112 PRO A O 1
ATOM 827 N N . GLY A 1 113 ? 11.294 -10.148 -12.654 1.00 76.81 113 GLY A N 1
ATOM 828 C CA . GLY A 1 113 ? 12.427 -9.238 -12.511 1.00 76.81 113 GLY A CA 1
ATOM 829 C C . GLY A 1 113 ? 12.403 -8.365 -11.257 1.00 76.81 113 GLY A C 1
ATOM 830 O O . GLY A 1 113 ? 13.279 -7.521 -11.145 1.00 76.81 113 GLY A O 1
ATOM 831 N N . SER A 1 114 ? 11.490 -8.573 -10.297 1.00 77.81 114 SER A N 1
ATOM 832 C CA . SER A 1 114 ? 11.486 -7.836 -9.017 1.00 77.81 114 SER A CA 1
ATOM 833 C C . SER A 1 114 ? 12.809 -7.914 -8.245 1.00 77.81 114 SER A C 1
ATOM 835 O O . SER A 1 114 ? 13.140 -7.003 -7.488 1.00 77.81 114 SER A O 1
ATOM 837 N N . ASP A 1 115 ? 13.577 -8.981 -8.470 1.00 76.00 115 ASP A N 1
ATOM 838 C CA . ASP A 1 115 ? 14.883 -9.217 -7.847 1.00 76.00 115 ASP A CA 1
ATOM 839 C C . ASP A 1 115 ? 16.031 -8.465 -8.556 1.00 76.00 115 ASP A C 1
ATOM 841 O O . ASP A 1 115 ? 17.153 -8.405 -8.048 1.00 76.00 115 ASP A O 1
ATOM 845 N N . ASP A 1 116 ? 15.774 -7.885 -9.733 1.00 82.19 116 ASP A N 1
ATOM 846 C CA . ASP A 1 116 ? 16.751 -7.138 -10.523 1.00 82.19 116 ASP A CA 1
ATOM 847 C C . ASP A 1 116 ? 16.790 -5.659 -10.079 1.00 82.19 116 ASP A C 1
ATOM 849 O O . ASP A 1 116 ? 15.750 -4.998 -10.013 1.00 82.19 116 ASP A O 1
ATOM 853 N N . PRO A 1 117 ? 17.974 -5.065 -9.823 1.00 79.56 117 PRO A N 1
ATOM 854 C CA . PRO A 1 117 ? 18.094 -3.640 -9.506 1.00 79.56 117 PRO A CA 1
ATOM 855 C C . PRO A 1 117 ? 17.426 -2.704 -10.525 1.00 79.56 117 PRO A C 1
ATOM 857 O O . PRO A 1 117 ? 16.965 -1.619 -10.157 1.00 79.56 117 PRO A O 1
ATOM 860 N N . SER A 1 118 ? 17.357 -3.115 -11.794 1.00 84.88 118 SER A N 1
ATOM 861 C CA . SER A 1 118 ? 16.723 -2.361 -12.871 1.00 84.88 118 SER A CA 1
ATOM 862 C C . SER A 1 118 ? 15.210 -2.222 -12.707 1.00 84.88 118 SER A C 1
ATOM 864 O O . SER A 1 118 ? 14.626 -1.250 -13.192 1.00 84.88 118 SER A O 1
ATOM 866 N N . PHE A 1 119 ? 14.581 -3.115 -11.940 1.00 86.56 119 PHE A N 1
ATOM 867 C CA . PHE A 1 119 ? 13.156 -3.064 -11.643 1.00 86.56 119 PHE A CA 1
ATOM 868 C C . PHE A 1 119 ? 12.750 -1.760 -10.957 1.00 86.56 119 PHE A C 1
ATOM 870 O O . PHE A 1 119 ? 11.684 -1.212 -11.221 1.00 86.56 119 PHE A O 1
ATOM 877 N N . ARG A 1 120 ? 13.647 -1.167 -10.162 1.00 85.12 120 ARG A N 1
ATOM 878 C CA . ARG A 1 120 ? 13.426 0.155 -9.555 1.00 85.12 120 ARG A CA 1
ATOM 879 C C . ARG A 1 120 ? 13.192 1.241 -10.603 1.00 85.12 120 ARG A C 1
ATOM 881 O O . ARG A 1 120 ? 12.336 2.101 -10.409 1.00 85.12 120 ARG A O 1
ATOM 888 N N . PHE A 1 121 ? 13.914 1.195 -11.725 1.00 88.75 121 PHE A N 1
ATOM 889 C CA . PHE A 1 121 ? 13.685 2.126 -12.831 1.00 88.75 121 PHE A CA 1
ATOM 890 C C . PHE A 1 121 ? 12.340 1.866 -13.503 1.00 88.75 121 PHE A C 1
ATOM 892 O O . PHE A 1 121 ? 11.659 2.819 -13.871 1.00 88.75 121 PHE A O 1
ATOM 899 N N . GLN A 1 122 ? 11.920 0.604 -13.610 1.00 89.31 122 GLN A N 1
ATOM 900 C CA . GLN A 1 122 ? 10.600 0.264 -14.134 1.00 89.31 122 GLN A CA 1
ATOM 901 C C . GLN A 1 122 ? 9.479 0.849 -13.262 1.00 89.31 122 GLN A C 1
ATOM 903 O O . GLN A 1 122 ? 8.568 1.497 -13.779 1.00 89.31 122 GLN A O 1
ATOM 908 N N . LEU A 1 123 ? 9.590 0.711 -11.939 1.00 89.56 123 LEU A N 1
ATOM 909 C CA . LEU A 1 123 ? 8.644 1.303 -10.992 1.00 89.56 123 LEU A CA 1
ATOM 910 C C . LEU A 1 123 ? 8.591 2.832 -11.105 1.00 89.56 123 LEU A C 1
ATOM 912 O O . LEU A 1 123 ? 7.506 3.412 -11.084 1.00 89.56 123 LEU A O 1
ATOM 916 N N . LEU A 1 124 ? 9.744 3.492 -11.266 1.00 88.69 124 LEU A N 1
ATOM 917 C CA . LEU A 1 124 ? 9.809 4.941 -11.483 1.00 88.69 124 LEU A CA 1
ATOM 918 C C . LEU A 1 124 ? 9.121 5.356 -12.787 1.00 88.69 124 LEU A C 1
ATOM 920 O O . LEU A 1 124 ? 8.339 6.306 -12.785 1.00 88.69 124 LEU A O 1
ATOM 924 N N . ARG A 1 125 ? 9.351 4.622 -13.883 1.00 89.69 125 ARG A N 1
ATOM 925 C CA . ARG A 1 125 ? 8.683 4.873 -15.169 1.00 89.69 125 ARG A CA 1
ATOM 926 C C . ARG A 1 125 ? 7.167 4.759 -15.034 1.00 89.69 125 ARG A C 1
ATOM 928 O O . ARG A 1 125 ? 6.449 5.640 -15.507 1.00 89.69 125 ARG A O 1
ATOM 935 N N . TRP A 1 126 ? 6.676 3.747 -14.319 1.00 90.50 126 TRP A N 1
ATOM 936 C CA . TRP A 1 126 ? 5.250 3.608 -14.012 1.00 90.50 126 TRP A CA 1
ATOM 937 C C . TRP A 1 126 ? 4.717 4.760 -13.153 1.00 90.50 126 TRP A C 1
ATOM 939 O O . TRP A 1 126 ? 3.694 5.358 -13.486 1.00 90.50 126 TRP A O 1
ATOM 949 N N . ALA A 1 127 ? 5.422 5.127 -12.081 1.00 87.06 127 ALA A N 1
ATOM 950 C CA . ALA A 1 127 ? 5.025 6.216 -11.188 1.00 87.06 127 ALA A CA 1
ATOM 951 C C . ALA A 1 127 ? 5.032 7.596 -11.872 1.00 87.06 127 ALA A C 1
ATOM 953 O O . ALA A 1 127 ? 4.215 8.457 -11.535 1.00 87.06 127 ALA A O 1
ATOM 954 N N . ASN A 1 128 ? 5.909 7.803 -12.856 1.00 87.56 128 ASN A N 1
ATOM 955 C CA . ASN A 1 128 ? 5.964 9.018 -13.668 1.00 87.56 128 ASN A CA 1
ATOM 956 C C . ASN A 1 128 ? 4.931 9.013 -14.807 1.00 87.56 128 ASN A C 1
ATOM 958 O O . ASN A 1 128 ? 4.496 10.081 -15.247 1.00 87.56 128 ASN A O 1
ATOM 962 N N . GLY A 1 129 ? 4.442 7.838 -15.213 1.00 83.62 129 GLY A N 1
ATOM 963 C CA . GLY A 1 129 ? 3.564 7.663 -16.374 1.00 83.62 129 GLY A CA 1
ATOM 964 C C . GLY A 1 129 ? 4.323 7.623 -17.703 1.00 83.62 129 GLY A C 1
ATOM 965 O O . GLY A 1 129 ? 3.758 7.957 -18.737 1.00 83.62 129 GLY A O 1
ATOM 966 N N . GLU A 1 130 ? 5.603 7.255 -17.672 1.00 87.06 130 GLU A N 1
ATOM 967 C CA . GLU A 1 130 ? 6.423 6.984 -18.861 1.00 87.06 130 GLU A CA 1
ATOM 968 C C . GLU A 1 130 ? 6.120 5.599 -19.458 1.00 87.06 130 GLU A C 1
ATOM 970 O O . GLU A 1 130 ? 6.454 5.322 -20.609 1.00 87.06 130 GLU A O 1
ATOM 975 N N . GLU A 1 131 ? 5.500 4.720 -18.669 1.00 86.38 131 GLU A N 1
ATOM 976 C CA . GLU A 1 131 ? 4.953 3.437 -19.099 1.00 86.38 131 GLU A CA 1
ATOM 977 C C . GLU A 1 131 ? 3.720 3.084 -18.260 1.00 86.38 131 GLU A C 1
ATOM 979 O O . GLU A 1 131 ? 3.626 3.466 -17.093 1.00 86.38 131 GLU A O 1
ATOM 984 N N . GLU A 1 132 ? 2.777 2.348 -18.844 1.00 82.50 132 GLU A N 1
ATOM 985 C CA . GLU A 1 132 ? 1.500 2.009 -18.217 1.00 82.50 132 GLU A CA 1
ATOM 986 C C . GLU A 1 132 ? 1.458 0.521 -17.828 1.00 82.50 132 GLU A C 1
ATOM 988 O O . GLU A 1 132 ? 1.384 -0.339 -18.711 1.00 82.50 132 GLU A O 1
ATOM 993 N N . PRO A 1 133 ? 1.440 0.170 -16.528 1.00 83.44 133 PRO A N 1
ATOM 994 C CA . PRO A 1 133 ? 1.330 -1.223 -16.097 1.00 83.44 133 PRO A CA 1
ATOM 995 C C . PRO A 1 133 ? -0.122 -1.726 -16.125 1.00 83.44 133 PRO A C 1
ATOM 997 O O . PRO A 1 133 ? -0.635 -2.258 -15.144 1.00 83.44 133 PRO A O 1
ATOM 1000 N N . ILE A 1 134 ? -0.825 -1.557 -17.251 1.00 79.81 134 ILE A N 1
ATOM 1001 C CA . ILE A 1 134 ? -2.266 -1.858 -17.337 1.00 79.81 134 ILE A CA 1
ATOM 1002 C C . ILE A 1 134 ? -2.586 -3.342 -17.105 1.00 79.81 134 ILE A C 1
ATOM 1004 O O . ILE A 1 134 ? -3.641 -3.665 -16.564 1.00 79.81 134 ILE A O 1
ATOM 1008 N N . HIS A 1 135 ? -1.660 -4.243 -17.452 1.00 82.50 135 HIS A N 1
ATOM 1009 C CA . HIS A 1 135 ? -1.793 -5.680 -17.191 1.00 82.50 135 HIS A CA 1
ATOM 1010 C C . HIS A 1 135 ? -1.960 -5.972 -15.692 1.00 82.50 135 HIS A C 1
ATOM 1012 O O . HIS A 1 135 ? -2.773 -6.814 -15.317 1.00 82.50 135 HIS A O 1
ATOM 1018 N N . MET A 1 136 ? -1.292 -5.193 -14.832 1.00 84.19 136 MET A N 1
ATOM 1019 C CA . MET A 1 136 ? -1.370 -5.369 -13.386 1.00 84.19 136 MET A CA 1
ATOM 1020 C C . MET A 1 136 ? -2.758 -5.060 -12.828 1.00 84.19 136 MET A C 1
ATOM 1022 O O . MET A 1 136 ? -3.124 -5.628 -11.804 1.00 84.19 136 MET A O 1
ATOM 1026 N N . LEU A 1 137 ? -3.536 -4.174 -13.461 1.00 85.19 137 LEU A N 1
ATOM 1027 C CA . LEU A 1 137 ? -4.903 -3.894 -13.014 1.00 85.19 137 LEU A CA 1
ATOM 1028 C C . LEU A 1 137 ? -5.769 -5.147 -13.152 1.00 85.19 137 LEU A C 1
ATOM 1030 O O . LEU A 1 137 ? -6.304 -5.625 -12.156 1.00 85.19 137 LEU A O 1
ATOM 1034 N N . ALA A 1 138 ? -5.823 -5.725 -14.355 1.00 84.38 138 ALA A N 1
ATOM 1035 C CA . ALA A 1 138 ? -6.640 -6.903 -14.641 1.00 84.38 138 ALA A CA 1
ATOM 1036 C C . ALA A 1 138 ? -6.247 -8.117 -13.778 1.00 84.38 138 ALA A C 1
ATOM 1038 O O . ALA A 1 138 ? -7.111 -8.843 -13.290 1.00 84.38 138 ALA A O 1
ATOM 1039 N N . GLU A 1 139 ? -4.948 -8.314 -13.539 1.00 85.94 139 GLU A N 1
ATOM 1040 C CA . GLU A 1 139 ? -4.436 -9.400 -12.691 1.00 85.94 139 GLU A CA 1
ATOM 1041 C C . GLU A 1 139 ? -4.812 -9.243 -11.208 1.00 85.94 139 GLU A C 1
ATOM 1043 O O . GLU A 1 139 ? -4.865 -10.231 -10.474 1.00 85.94 139 GLU A O 1
ATOM 1048 N N . ASN A 1 140 ? -5.100 -8.018 -10.758 1.00 87.75 140 ASN A N 1
ATOM 1049 C CA . ASN A 1 140 ? -5.332 -7.693 -9.350 1.00 87.75 140 ASN A CA 1
ATOM 1050 C C . ASN A 1 140 ? -6.768 -7.234 -9.031 1.00 87.75 140 ASN A C 1
ATOM 1052 O O . ASN A 1 140 ? -7.087 -6.988 -7.868 1.00 87.75 140 ASN A O 1
ATOM 1056 N N . GLU A 1 141 ? -7.668 -7.200 -10.017 1.00 84.69 141 GLU A N 1
ATOM 1057 C CA . GLU A 1 141 ? -9.101 -6.897 -9.841 1.00 84.69 141 GLU A CA 1
ATOM 1058 C C . GLU A 1 141 ? -9.840 -7.895 -8.930 1.00 84.69 141 GLU A C 1
ATOM 1060 O O . GLU A 1 141 ? -10.905 -7.586 -8.402 1.00 84.69 141 GLU A O 1
ATOM 1065 N N . ARG A 1 142 ? -9.289 -9.098 -8.728 1.00 86.12 142 ARG A N 1
ATOM 1066 C CA . ARG A 1 142 ? -9.853 -10.141 -7.849 1.00 86.12 142 ARG A CA 1
ATOM 1067 C C . ARG A 1 142 ? -8.933 -10.489 -6.681 1.00 86.12 142 ARG A C 1
ATOM 1069 O O . ARG A 1 142 ? -8.933 -11.626 -6.212 1.00 86.12 142 ARG A O 1
ATOM 1076 N N . SER A 1 143 ? -8.120 -9.534 -6.236 1.00 91.25 143 SER A N 1
ATOM 1077 C CA . SER A 1 143 ? -7.165 -9.786 -5.162 1.00 91.25 143 SER A CA 1
ATOM 1078 C C . SER A 1 143 ? -7.838 -10.012 -3.798 1.00 91.25 143 SER A C 1
ATOM 1080 O O . SER A 1 143 ? -8.953 -9.539 -3.554 1.00 91.25 143 SER A O 1
ATOM 1082 N N . PRO A 1 144 ? -7.147 -10.671 -2.849 1.00 92.81 144 PRO A N 1
ATOM 1083 C CA . PRO A 1 144 ? -7.567 -10.735 -1.449 1.00 92.81 144 PRO A CA 1
ATOM 1084 C C . PRO A 1 144 ? -7.837 -9.355 -0.832 1.00 92.81 144 PRO A C 1
ATOM 1086 O O . PRO A 1 144 ? -8.716 -9.226 0.019 1.00 92.81 144 PRO A O 1
ATOM 1089 N N . ILE A 1 145 ? -7.134 -8.310 -1.291 1.00 93.56 145 ILE A N 1
ATOM 1090 C CA . ILE A 1 145 ? -7.372 -6.926 -0.861 1.00 93.56 145 ILE A CA 1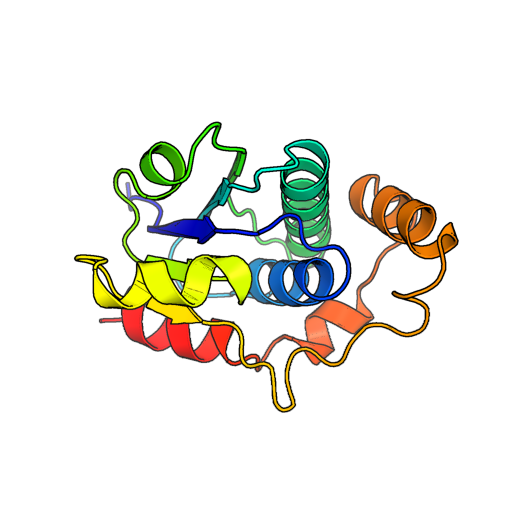
ATOM 1091 C C . ILE A 1 145 ? -8.751 -6.441 -1.311 1.00 93.56 145 ILE A C 1
ATOM 1093 O O . ILE A 1 145 ? -9.464 -5.852 -0.503 1.00 93.56 145 ILE A O 1
ATOM 1097 N N . GLN A 1 146 ? -9.160 -6.712 -2.554 1.00 92.12 146 GLN A N 1
ATOM 1098 C CA . GLN A 1 146 ? -10.497 -6.352 -3.044 1.00 92.12 146 GLN A CA 1
ATOM 1099 C C . GLN A 1 146 ? -11.591 -6.993 -2.186 1.00 92.12 146 GLN A C 1
ATOM 1101 O O . GLN A 1 146 ? -12.454 -6.295 -1.656 1.00 92.12 146 GLN A O 1
ATOM 1106 N N . ALA A 1 147 ? -11.493 -8.308 -1.965 1.00 92.56 147 ALA A N 1
ATOM 1107 C CA . ALA A 1 147 ? -12.449 -9.051 -1.144 1.00 92.56 147 ALA A CA 1
ATOM 1108 C C . ALA A 1 147 ? -12.492 -8.544 0.309 1.00 92.56 147 ALA A C 1
ATOM 1110 O O . ALA A 1 147 ? -13.562 -8.445 0.917 1.00 92.56 147 ALA A O 1
ATOM 1111 N N . PHE A 1 148 ? -11.332 -8.199 0.870 1.00 94.56 148 PHE A N 1
ATOM 1112 C CA . PHE A 1 148 ? -11.236 -7.603 2.195 1.00 94.56 148 PHE A CA 1
ATOM 1113 C C . PHE A 1 148 ? -11.931 -6.240 2.263 1.00 94.56 148 PHE A C 1
ATOM 1115 O O . PHE A 1 148 ? -12.762 -6.041 3.150 1.00 94.56 148 PHE A O 1
ATOM 1122 N N . LEU A 1 149 ? -11.628 -5.331 1.331 1.00 93.56 149 LEU A N 1
ATOM 1123 C CA . LEU A 1 149 ? -12.208 -3.988 1.285 1.00 93.56 149 LEU A CA 1
ATOM 1124 C C . LEU A 1 149 ? -13.724 -4.033 1.080 1.00 93.56 149 LEU A C 1
ATOM 1126 O O . LEU A 1 149 ? -14.448 -3.347 1.798 1.00 93.56 149 LEU A O 1
ATOM 1130 N N . ASP A 1 150 ? -14.217 -4.893 0.187 1.00 92.69 150 ASP A N 1
ATOM 1131 C CA . ASP A 1 150 ? -15.654 -5.089 -0.009 1.00 92.69 150 ASP A CA 1
ATOM 1132 C C . ASP A 1 150 ? -16.348 -5.536 1.283 1.00 92.69 150 ASP A C 1
ATOM 1134 O O . ASP A 1 150 ? -17.415 -5.027 1.620 1.00 92.69 150 ASP A O 1
ATOM 1138 N N . ARG A 1 151 ? -15.732 -6.443 2.049 1.00 92.81 151 ARG A N 1
ATOM 1139 C CA . ARG A 1 151 ? -16.292 -6.918 3.321 1.00 92.81 151 ARG A CA 1
ATOM 1140 C C . ARG A 1 151 ? -16.344 -5.824 4.389 1.00 92.81 151 ARG A C 1
ATOM 1142 O O . ARG A 1 151 ? -17.315 -5.773 5.135 1.00 92.81 151 ARG A O 1
ATOM 1149 N N . VAL A 1 152 ? -15.301 -5.001 4.511 1.00 93.12 152 VAL A N 1
ATOM 1150 C CA . VAL A 1 152 ? -15.166 -4.049 5.634 1.00 93.12 152 VAL A CA 1
ATOM 1151 C C . VAL A 1 152 ? -15.731 -2.662 5.337 1.00 93.12 152 VAL A C 1
ATOM 1153 O O . VAL A 1 152 ? -16.028 -1.928 6.272 1.00 93.12 152 VAL A O 1
ATOM 1156 N N . LEU A 1 153 ? -15.883 -2.292 4.061 1.00 88.25 153 LEU A N 1
ATOM 1157 C CA . LEU A 1 153 ? -16.387 -0.974 3.655 1.00 88.25 153 LEU A CA 1
ATOM 1158 C C . LEU A 1 153 ? -17.845 -0.984 3.183 1.00 88.25 153 LEU A C 1
ATOM 1160 O O . LEU A 1 153 ? -18.446 0.086 3.089 1.00 88.25 153 LEU A O 1
ATOM 1164 N N . ARG A 1 154 ? -18.410 -2.155 2.860 1.00 79.19 154 ARG A N 1
ATOM 1165 C CA . ARG A 1 154 ? -19.841 -2.298 2.530 1.00 79.19 154 ARG A CA 1
ATOM 1166 C C . ARG A 1 154 ? -20.708 -2.722 3.722 1.00 79.19 154 ARG A C 1
ATOM 1168 O O . ARG A 1 154 ? -21.927 -2.761 3.570 1.00 79.19 154 ARG A O 1
ATOM 1175 N N . ALA A 1 155 ? -20.091 -3.066 4.854 1.00 57.94 155 ALA A N 1
ATOM 1176 C CA . ALA A 1 155 ? -20.770 -3.318 6.127 1.00 57.94 155 ALA A CA 1
ATOM 1177 C C . ALA A 1 155 ? -21.223 -2.003 6.781 1.00 57.94 155 ALA A C 1
ATOM 1179 O O . ALA A 1 155 ? -22.318 -2.010 7.386 1.00 57.94 155 ALA A O 1
#

Foldseek 3Di:
DDDAAQEFEEQCLPLFANLLVLLLLLLADDPGAYAYEYEHPPQVSSVLSLLLNQLSNVVVVHHHHYYYDPDSVRSLVRHQEYEYEPVCPVVCVVDPHHYDYQDPPDPPDGDVCSVPPCSVVVSVCSSVVVDPPNVSNVSNNPPPVNVSCCVRVVD

Radius of gyration: 14.17 Å; chains: 1; bounding box: 39×33×38 Å

Secondary structure (DSSP, 8-state):
-PPPEEEEEETTT-TTTHHHHHHHHHH---SS-EEEEEE-SSHHHHHHHHHHHHHHHHHTT---EEEE-SSHHHHHTT-SEEEE-GGGGGGGGG-SS-EEEPPSSSSSPPPTTTTSTTHHHHHHHHHHTSS--HHHHHHHTT-HHHHHHHHHH--

Sequence (155 aa):
MTTAHRIAILGGGDLSLGPAVAASLAAYQGERRLQLAFYDPNPDGAGLMAGIVRKLAYFIRVRPETMVSKSAEEALEGAQAAILFPEFAASGEALPIPSIVIPQDGWPTPLPGSDDPSFRFQLLRWANGEEEPIHMLAENERSPIQAFLDRVLRA

pLDDT: mean 88.86, std 8.6, range [47.34, 98.12]